Protein AF-A0A6A0GRT0-F1 (afdb_monomer_lite)

Radius of gyration: 16.0 Å; chains: 1; bounding box: 38×34×47 Å

InterPro domains:
  IPR007484 Peptidase M28 [PF04389] (3-95)
  IPR039373 Transferrin receptor protein 1/Glutamate carboxypeptidase 2-like [PTHR10404] (2-102)

Foldseek 3Di:
DPCVQFAVQLVVVLVVCVVVVVVCCVVPVDDDPADDDRDDAPPVVVPSVRVVVVCVVCVVVCVVHPPDDDDRRGVDDDDDDDDDDDDPVCVVVVVVVVVVDDPPDD

Structure (mmCIF, N/CA/C/O backbone):
data_AF-A0A6A0GRT0-F1
#
_entry.id   AF-A0A6A0GRT0-F1
#
loop_
_atom_site.group_PDB
_atom_site.id
_atom_site.type_symbol
_atom_site.label_atom_id
_atom_site.label_alt_id
_atom_site.label_comp_id
_atom_site.label_asym_id
_atom_site.label_entity_id
_atom_site.label_seq_id
_atom_site.pdbx_PDB_ins_code
_atom_site.Cartn_x
_atom_site.Cartn_y
_atom_site.Cartn_z
_atom_site.occupancy
_atom_site.B_iso_or_equiv
_atom_site.auth_seq_id
_atom_site.auth_comp_id
_atom_site.auth_asym_id
_atom_site.auth_atom_id
_atom_site.pdbx_PDB_model_num
ATOM 1 N N . MET A 1 1 ? 24.175 4.125 -10.861 1.00 48.16 1 MET A N 1
ATOM 2 C CA . MET A 1 1 ? 22.704 4.118 -11.030 1.00 48.16 1 MET A CA 1
ATOM 3 C C . MET A 1 1 ? 22.109 4.929 -9.885 1.00 48.16 1 MET A C 1
ATOM 5 O O . MET A 1 1 ? 22.604 4.777 -8.782 1.00 48.16 1 MET A O 1
ATOM 9 N N . PHE A 1 2 ? 21.136 5.815 -10.137 1.00 68.81 2 PHE A N 1
ATOM 10 C CA . PHE A 1 2 ? 20.623 6.799 -9.155 1.00 68.81 2 PHE A CA 1
ATOM 11 C C . PHE A 1 2 ? 19.299 6.389 -8.479 1.00 68.81 2 PHE A C 1
ATOM 13 O O . PHE A 1 2 ? 18.580 7.245 -7.981 1.00 68.81 2 PHE A O 1
ATOM 20 N N . GLY A 1 3 ? 18.927 5.107 -8.534 1.00 65.56 3 GLY A N 1
ATOM 21 C CA . GLY A 1 3 ? 17.694 4.611 -7.911 1.00 65.56 3 GLY A CA 1
ATOM 22 C C . GLY A 1 3 ? 16.391 5.219 -8.460 1.00 65.56 3 GLY A C 1
ATOM 23 O O . GLY A 1 3 ? 15.402 5.358 -7.747 1.00 65.56 3 GLY A O 1
ATOM 24 N N . SER A 1 4 ? 16.392 5.661 -9.725 1.00 61.06 4 SER A N 1
ATOM 25 C CA . SER A 1 4 ? 15.262 6.391 -10.328 1.00 61.06 4 SER A CA 1
ATOM 26 C C . SER A 1 4 ? 14.019 5.525 -10.543 1.00 61.06 4 SER A C 1
ATOM 28 O O . SER A 1 4 ? 12.915 6.060 -10.580 1.00 61.06 4 SER A O 1
ATOM 30 N N . VAL A 1 5 ? 14.202 4.221 -10.748 1.00 61.31 5 VAL A N 1
ATOM 31 C CA . VAL A 1 5 ? 13.106 3.251 -10.889 1.00 61.31 5 VAL A CA 1
ATOM 32 C C . VAL A 1 5 ? 12.842 2.623 -9.530 1.00 61.31 5 VAL A C 1
ATOM 34 O O . VAL A 1 5 ? 11.721 2.680 -9.042 1.00 61.31 5 VAL A O 1
ATOM 37 N N . ASP A 1 6 ? 13.900 2.134 -8.898 1.00 66.19 6 ASP A N 1
ATOM 38 C CA . ASP A 1 6 ? 13.884 1.517 -7.583 1.00 66.19 6 ASP A CA 1
ATOM 39 C C . ASP A 1 6 ? 14.761 2.336 -6.623 1.00 66.19 6 ASP A C 1
ATOM 41 O O . ASP A 1 6 ? 15.941 2.512 -6.947 1.00 66.19 6 ASP A O 1
ATOM 45 N N . PRO A 1 7 ? 14.239 2.941 -5.540 1.00 69.00 7 PRO A N 1
ATOM 46 C CA . PRO A 1 7 ? 12.831 3.001 -5.110 1.00 69.00 7 PRO A CA 1
ATOM 47 C C . PRO A 1 7 ? 12.135 4.328 -5.485 1.00 69.00 7 PRO A C 1
ATOM 49 O O . PRO A 1 7 ? 10.968 4.568 -5.161 1.00 69.00 7 PRO A O 1
ATOM 52 N N . SER A 1 8 ? 12.844 5.265 -6.137 1.00 73.62 8 SER A N 1
ATOM 53 C CA . SER A 1 8 ? 12.382 6.664 -6.245 1.00 73.62 8 SER A CA 1
ATOM 54 C C . SER A 1 8 ? 11.074 6.820 -7.024 1.00 73.62 8 SER A C 1
ATOM 56 O O . SER A 1 8 ? 10.312 7.750 -6.751 1.00 73.62 8 SER A O 1
ATOM 58 N N . SER A 1 9 ? 10.788 5.925 -7.978 1.00 78.31 9 SER A N 1
ATOM 59 C CA . SER A 1 9 ? 9.527 5.968 -8.727 1.00 78.31 9 SER A CA 1
ATOM 60 C C . SER A 1 9 ? 8.326 5.623 -7.841 1.00 78.31 9 SER A C 1
ATOM 62 O O . SER A 1 9 ? 7.301 6.303 -7.916 1.00 78.31 9 SER A O 1
ATOM 64 N N . GLY A 1 10 ? 8.462 4.627 -6.960 1.00 80.44 10 GLY A N 1
ATOM 65 C CA . GLY A 1 10 ? 7.442 4.260 -5.984 1.00 80.44 10 GLY A CA 1
ATOM 66 C C . GLY A 1 10 ? 7.204 5.365 -4.964 1.00 80.44 10 GLY A C 1
ATOM 67 O O . GLY A 1 10 ? 6.060 5.765 -4.736 1.00 80.44 10 GLY A O 1
ATOM 68 N N . THR A 1 11 ? 8.283 5.960 -4.446 1.00 82.94 11 THR A N 1
ATOM 69 C CA . THR A 1 11 ? 8.200 7.104 -3.524 1.00 82.94 11 THR A CA 1
ATOM 70 C C . THR A 1 11 ? 7.468 8.292 -4.149 1.00 82.94 11 THR A C 1
ATOM 72 O O . THR A 1 11 ? 6.578 8.863 -3.515 1.00 82.94 11 THR A O 1
ATOM 75 N N . ALA A 1 12 ? 7.773 8.642 -5.403 1.00 86.06 12 ALA A N 1
ATOM 76 C CA . ALA A 1 12 ? 7.088 9.726 -6.107 1.00 86.06 12 ALA A CA 1
ATOM 77 C C . ALA A 1 12 ? 5.578 9.461 -6.247 1.00 86.06 12 ALA A C 1
ATOM 79 O O . ALA A 1 12 ? 4.765 10.347 -5.974 1.00 86.06 12 ALA A O 1
ATOM 80 N N . VAL A 1 13 ? 5.190 8.230 -6.604 1.00 88.62 13 VAL A N 1
ATOM 81 C CA . VAL A 1 13 ? 3.777 7.829 -6.689 1.00 88.62 13 VAL A CA 1
ATOM 82 C C . VAL A 1 13 ? 3.096 7.889 -5.321 1.00 88.62 13 VAL A C 1
ATOM 84 O O . VAL A 1 13 ? 1.997 8.431 -5.214 1.00 88.62 13 VAL A O 1
ATOM 87 N N . MET A 1 14 ? 3.738 7.397 -4.258 1.00 90.94 14 MET A N 1
ATOM 88 C CA . MET A 1 14 ? 3.189 7.451 -2.900 1.00 90.94 14 MET A CA 1
ATOM 89 C C . MET A 1 14 ? 2.960 8.894 -2.428 1.00 90.94 14 MET A C 1
ATOM 91 O O . MET A 1 14 ? 1.911 9.196 -1.848 1.00 90.94 14 MET A O 1
ATOM 95 N N . MET A 1 15 ? 3.914 9.794 -2.684 1.00 91.38 15 MET A N 1
ATOM 96 C CA . MET A 1 15 ? 3.774 11.213 -2.348 1.00 91.38 15 MET A CA 1
ATOM 97 C C . MET A 1 15 ? 2.609 11.856 -3.105 1.00 91.38 15 MET A C 1
ATOM 99 O O . MET A 1 15 ? 1.821 12.587 -2.503 1.00 91.38 15 MET A O 1
ATOM 103 N N . GLU A 1 16 ? 2.452 11.549 -4.393 1.00 93.62 16 GLU A N 1
ATOM 104 C CA . GLU A 1 16 ? 1.361 12.098 -5.199 1.00 93.62 16 GLU A CA 1
ATOM 105 C C . GLU A 1 16 ? -0.008 11.559 -4.766 1.00 93.62 16 GLU A C 1
ATOM 107 O O . GLU A 1 16 ? -0.952 12.335 -4.612 1.00 93.62 16 GLU A O 1
ATOM 112 N N . ILE A 1 17 ? -0.115 10.259 -4.463 1.00 93.50 17 ILE A N 1
ATOM 113 C CA . ILE A 1 17 ? -1.330 9.670 -3.875 1.00 93.50 17 ILE A CA 1
ATOM 114 C C . ILE A 1 17 ? -1.676 10.379 -2.563 1.00 93.50 17 ILE A C 1
ATOM 116 O O . ILE A 1 17 ? -2.831 10.745 -2.348 1.00 93.50 17 ILE A O 1
ATOM 120 N N . SER A 1 18 ? -0.682 10.613 -1.701 1.00 93.06 18 SER A N 1
ATOM 121 C CA . SER A 1 18 ? -0.884 11.305 -0.422 1.00 93.06 18 SER A CA 1
ATOM 122 C C . SER A 1 18 ? -1.411 12.727 -0.633 1.00 93.06 18 SER A C 1
ATOM 124 O O . SER A 1 18 ? -2.355 13.151 0.036 1.00 93.06 18 SER A O 1
ATOM 126 N N . ARG A 1 19 ? -0.842 13.455 -1.603 1.00 95.56 19 ARG A N 1
ATOM 127 C CA . ARG A 1 19 ? -1.239 14.824 -1.956 1.00 95.56 19 ARG A CA 1
ATOM 128 C C . ARG A 1 19 ? -2.669 14.880 -2.495 1.00 95.56 19 ARG A C 1
ATOM 130 O O . ARG A 1 19 ? -3.462 15.691 -2.018 1.00 95.56 19 ARG A O 1
ATOM 137 N N . VAL A 1 20 ? -3.002 14.028 -3.467 1.00 96.25 20 VAL A N 1
ATOM 1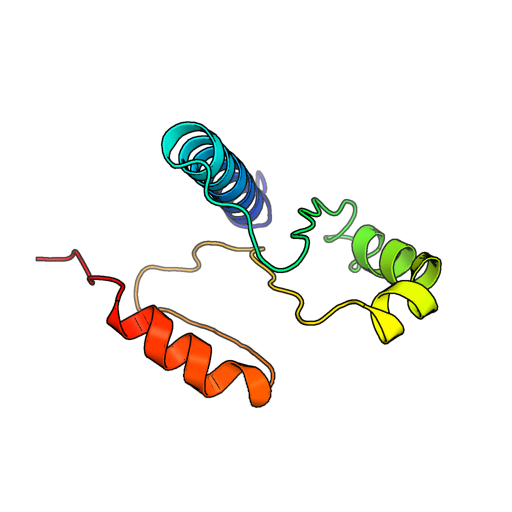38 C CA . VAL A 1 20 ? -4.329 13.988 -4.107 1.00 96.25 20 VAL A CA 1
ATOM 139 C C . VAL A 1 20 ? -5.403 13.556 -3.114 1.00 96.25 20 VAL A C 1
ATOM 141 O O . VAL A 1 20 ? -6.466 14.171 -3.064 1.00 96.25 20 VAL A O 1
ATOM 144 N N . LEU A 1 21 ? -5.122 12.550 -2.282 1.00 94.94 21 LEU A N 1
ATOM 145 C CA . LEU A 1 21 ? -6.057 12.099 -1.255 1.00 94.94 21 LEU A CA 1
ATOM 146 C C . LEU A 1 21 ? -6.386 13.224 -0.268 1.00 94.94 21 LEU A C 1
ATOM 148 O O . LEU A 1 21 ? -7.555 13.450 0.039 1.00 94.94 21 LEU A O 1
ATOM 152 N N . MET A 1 22 ? -5.371 13.955 0.200 1.00 94.75 22 MET A N 1
ATOM 153 C CA . MET A 1 22 ? -5.584 15.085 1.105 1.00 94.75 22 MET A CA 1
ATOM 154 C C . MET A 1 22 ? -6.339 16.236 0.439 1.00 94.75 22 MET A C 1
ATOM 156 O O . MET A 1 22 ? -7.218 16.819 1.071 1.00 94.75 22 MET A O 1
ATOM 160 N N . ALA A 1 23 ? -6.048 16.543 -0.828 1.00 96.81 23 ALA A N 1
ATOM 161 C CA . ALA A 1 23 ? -6.809 17.536 -1.584 1.00 96.81 23 ALA A CA 1
ATOM 162 C C . ALA A 1 23 ? -8.293 17.142 -1.685 1.00 96.81 23 ALA A C 1
ATOM 164 O O . ALA A 1 23 ? -9.162 17.934 -1.333 1.00 96.81 23 ALA A O 1
ATOM 165 N N . TYR A 1 24 ? -8.579 15.886 -2.038 1.00 96.69 24 TYR A N 1
ATOM 166 C CA . TYR A 1 24 ? -9.943 15.369 -2.139 1.00 96.69 24 TYR A CA 1
ATOM 167 C C . TYR A 1 24 ? -10.705 15.435 -0.807 1.00 96.69 24 TYR A C 1
ATOM 169 O O . TYR A 1 24 ? -11.866 15.849 -0.779 1.00 96.69 24 TYR A O 1
ATOM 177 N N . ILE A 1 25 ? -10.056 15.073 0.306 1.00 96.56 25 ILE A N 1
ATOM 178 C CA . ILE A 1 25 ? -10.629 15.189 1.659 1.00 96.56 25 ILE A CA 1
ATOM 179 C C . ILE A 1 25 ? -10.989 16.648 1.964 1.00 96.56 25 ILE A C 1
ATOM 181 O O . ILE A 1 25 ? -12.099 16.927 2.418 1.00 96.56 25 ILE A O 1
ATOM 185 N N . ASN A 1 26 ? -10.077 17.580 1.684 1.00 96.19 26 ASN A N 1
ATOM 186 C CA . ASN A 1 26 ? -10.279 19.001 1.965 1.00 96.19 26 ASN A CA 1
ATOM 187 C C . ASN A 1 26 ? -11.390 19.623 1.104 1.00 96.19 26 ASN A C 1
ATOM 189 O O . ASN A 1 26 ? -12.132 20.472 1.588 1.00 96.19 26 ASN A O 1
ATOM 193 N N . GLU A 1 27 ? -11.510 19.208 -0.158 1.00 97.62 27 GLU A N 1
ATOM 194 C CA . GLU A 1 27 ? -12.494 19.745 -1.104 1.00 97.62 27 GLU A CA 1
ATOM 195 C C . GLU A 1 27 ? -13.904 19.193 -0.876 1.00 97.62 27 GLU A C 1
ATOM 197 O O . GLU A 1 27 ? -14.887 19.921 -1.001 1.00 97.62 27 GLU A O 1
ATOM 202 N N . THR A 1 28 ? -14.021 17.904 -0.549 1.00 97.50 28 THR A N 1
ATOM 203 C CA . THR A 1 28 ? -15.323 17.217 -0.479 1.00 97.50 28 THR A CA 1
ATOM 204 C C . THR A 1 28 ? -15.847 17.032 0.942 1.00 97.50 28 THR A C 1
ATOM 206 O O . THR A 1 28 ? -17.017 16.697 1.126 1.00 97.50 28 THR A O 1
ATOM 209 N N . GLY A 1 29 ? -14.988 17.190 1.955 1.00 95.50 29 GLY A N 1
ATOM 210 C CA . GLY A 1 29 ? -15.287 16.808 3.337 1.00 95.50 29 GLY A CA 1
ATOM 211 C C . GLY A 1 29 ? -15.400 15.293 3.543 1.00 95.50 29 GLY A C 1
ATOM 212 O O . GLY A 1 29 ? -15.749 14.841 4.636 1.00 95.50 29 GLY A O 1
ATOM 213 N N . TRP A 1 30 ? -15.121 14.490 2.511 1.00 97.06 30 TRP A N 1
ATOM 214 C CA . TRP A 1 30 ? -15.077 13.040 2.626 1.00 97.06 30 TRP A CA 1
ATOM 215 C C . TRP A 1 30 ? -13.957 12.620 3.580 1.00 97.06 30 TRP A C 1
ATOM 217 O O . TRP A 1 30 ? -12.874 13.197 3.580 1.00 97.06 30 TRP A O 1
ATOM 227 N N . SER A 1 31 ? -14.194 11.571 4.369 1.00 94.25 31 SER A N 1
ATOM 228 C CA . SER A 1 31 ? -13.162 10.951 5.200 1.00 94.25 31 SER A CA 1
ATOM 229 C C . SER A 1 31 ? -13.161 9.432 5.025 1.00 94.25 31 SER A C 1
ATOM 231 O O . SER A 1 31 ? -14.222 8.819 4.842 1.00 94.25 31 SER A O 1
ATOM 233 N N . PRO A 1 32 ? -11.981 8.789 5.065 1.00 95.25 32 PRO A N 1
ATOM 234 C CA . PRO A 1 32 ? -11.898 7.353 4.892 1.00 95.25 32 PRO A CA 1
ATOM 235 C C . PRO A 1 32 ? -12.507 6.638 6.102 1.00 95.25 32 PRO A C 1
ATOM 237 O O . PRO A 1 32 ? -12.249 6.976 7.255 1.00 95.25 32 PRO A O 1
ATOM 240 N N . ARG A 1 33 ? -13.280 5.576 5.845 1.00 96.62 33 ARG A N 1
ATOM 241 C CA . ARG A 1 33 ? -13.891 4.753 6.907 1.00 96.62 33 ARG A CA 1
ATOM 242 C C . ARG A 1 33 ? -12.854 4.093 7.828 1.00 96.62 33 ARG A C 1
ATOM 244 O O . ARG A 1 33 ? -13.167 3.770 8.970 1.00 96.62 33 ARG A O 1
ATOM 251 N N . ARG A 1 34 ? -11.652 3.819 7.316 1.00 95.94 34 ARG A N 1
ATOM 252 C CA . ARG A 1 34 ? -10.520 3.256 8.065 1.00 95.94 34 ARG A CA 1
ATOM 253 C C . ARG A 1 34 ? -9.309 4.158 7.896 1.00 95.94 34 ARG A C 1
ATOM 255 O O . ARG A 1 34 ? -9.164 4.797 6.860 1.00 95.94 34 ARG A O 1
ATOM 262 N N . SER A 1 35 ? -8.435 4.171 8.894 1.00 95.56 35 SER A N 1
ATOM 263 C CA . SER A 1 35 ? -7.177 4.910 8.829 1.00 95.56 35 SER A CA 1
ATOM 264 C C . SER A 1 35 ? -6.290 4.395 7.695 1.00 95.56 35 SER A C 1
ATOM 266 O O . SER A 1 35 ? -6.190 3.187 7.478 1.00 95.56 35 SER A O 1
ATOM 268 N N . ILE A 1 36 ? -5.630 5.323 7.005 1.00 95.38 36 ILE A N 1
ATOM 269 C CA . ILE A 1 36 ? -4.610 5.049 5.992 1.00 95.38 36 ILE A CA 1
ATOM 270 C C . ILE A 1 36 ? -3.275 5.493 6.585 1.00 95.38 36 ILE A C 1
ATOM 272 O O . ILE A 1 36 ? -3.177 6.598 7.118 1.00 95.38 36 ILE A O 1
ATOM 276 N N . VAL A 1 37 ? -2.270 4.623 6.528 1.00 94.19 37 VAL A N 1
ATOM 277 C CA . VAL A 1 37 ? -0.916 4.908 7.011 1.00 94.19 37 VAL A CA 1
ATOM 278 C C . VAL A 1 37 ? 0.018 4.853 5.811 1.00 94.19 37 VAL A C 1
ATOM 280 O O . VAL A 1 37 ? 0.110 3.817 5.156 1.00 94.19 37 VAL A O 1
ATOM 283 N N . PHE A 1 38 ? 0.676 5.972 5.516 1.00 93.25 38 PHE A N 1
ATOM 284 C CA . PHE A 1 38 ? 1.727 6.040 4.504 1.00 93.25 38 PHE A CA 1
ATOM 285 C C . PHE A 1 38 ? 3.069 5.746 5.166 1.00 93.25 38 PHE A C 1
ATOM 287 O O . PHE A 1 38 ? 3.403 6.364 6.179 1.00 93.25 38 PHE A O 1
ATOM 294 N N . CYS A 1 39 ? 3.830 4.817 4.593 1.00 90.75 39 CYS A N 1
ATOM 295 C CA . CYS A 1 39 ? 5.125 4.412 5.121 1.00 90.75 39 CYS A CA 1
ATOM 296 C C . CYS A 1 39 ? 6.193 4.544 4.036 1.00 90.75 39 CYS A C 1
ATOM 298 O O . CYS A 1 39 ? 6.109 3.882 3.007 1.00 90.75 39 CYS A O 1
ATOM 300 N N . SER A 1 40 ? 7.203 5.372 4.297 1.00 89.19 40 SER A N 1
ATOM 301 C CA . SER A 1 40 ? 8.433 5.426 3.506 1.00 89.19 40 SER A CA 1
ATOM 302 C C . SER A 1 40 ? 9.507 4.668 4.270 1.00 89.19 40 SER A C 1
ATOM 304 O O . SER A 1 40 ? 9.906 5.105 5.350 1.00 89.19 40 SER A O 1
ATOM 306 N N . TRP A 1 41 ? 9.930 3.522 3.747 1.00 89.31 41 TRP A N 1
ATOM 307 C CA . TRP A 1 41 ? 10.898 2.659 4.418 1.00 89.31 41 TRP A CA 1
ATOM 308 C C . TRP A 1 41 ? 12.327 3.014 4.020 1.00 89.31 41 TRP A C 1
ATOM 310 O O . TRP A 1 41 ? 12.596 3.320 2.863 1.00 89.31 41 TRP A O 1
ATOM 320 N N . ASP A 1 42 ? 13.232 2.959 4.993 1.00 84.38 42 ASP A N 1
ATOM 321 C CA . ASP A 1 42 ? 14.672 3.073 4.772 1.00 84.38 42 ASP A CA 1
ATOM 322 C C . ASP A 1 42 ? 15.319 1.675 4.747 1.00 84.38 42 ASP A C 1
ATOM 324 O O . ASP A 1 42 ? 14.737 0.700 5.235 1.00 84.38 42 ASP A O 1
ATOM 328 N N . ALA A 1 43 ? 16.529 1.583 4.194 1.00 79.94 43 ALA A N 1
ATOM 329 C CA . ALA A 1 43 ? 17.345 0.369 4.141 1.00 79.94 43 ALA A CA 1
ATOM 330 C C . ALA A 1 43 ? 16.644 -0.863 3.519 1.00 79.94 43 ALA A C 1
ATOM 332 O O . ALA A 1 43 ? 16.899 -2.003 3.918 1.00 79.94 43 ALA A O 1
ATOM 333 N N . GLU A 1 44 ? 15.774 -0.636 2.530 1.00 74.25 44 GLU A N 1
ATOM 334 C CA . GLU A 1 44 ? 15.157 -1.687 1.704 1.00 74.25 44 GLU A CA 1
ATOM 335 C C . GLU A 1 44 ? 16.249 -2.499 0.980 1.00 74.25 44 GLU A C 1
ATOM 337 O O . GLU A 1 44 ? 16.359 -3.709 1.190 1.00 74.25 44 GLU A O 1
ATOM 342 N N . GLU A 1 45 ? 17.169 -1.795 0.315 1.00 75.38 45 GLU A N 1
ATOM 343 C CA . GLU A 1 45 ? 18.284 -2.345 -0.476 1.00 75.38 45 GLU A CA 1
ATOM 344 C C . GLU A 1 45 ? 19.267 -3.211 0.338 1.00 75.38 45 GLU A C 1
ATOM 346 O O . GLU A 1 45 ? 20.067 -3.972 -0.207 1.00 75.38 45 GLU A O 1
ATOM 351 N N . PHE A 1 46 ? 19.225 -3.105 1.670 1.00 72.06 46 PHE A N 1
ATOM 352 C CA . PHE A 1 46 ? 20.072 -3.867 2.593 1.00 72.06 46 PHE A CA 1
ATOM 353 C C . PHE A 1 46 ? 19.349 -5.070 3.214 1.00 72.06 46 PHE A C 1
ATOM 355 O O . PHE A 1 46 ? 19.843 -5.658 4.176 1.00 72.06 46 PHE A O 1
ATOM 362 N N . GLY A 1 47 ? 18.196 -5.455 2.660 1.00 77.19 47 GLY A N 1
ATOM 363 C CA . GLY A 1 47 ? 17.421 -6.614 3.097 1.00 77.19 47 GLY A CA 1
ATOM 364 C C . GLY A 1 47 ? 16.149 -6.251 3.856 1.00 77.19 47 GLY A C 1
ATOM 365 O O . GLY A 1 47 ? 15.825 -6.908 4.842 1.00 77.19 47 GLY A O 1
ATOM 366 N N . LEU A 1 48 ? 15.421 -5.227 3.398 1.00 82.19 48 LEU A N 1
ATOM 367 C CA . LEU A 1 48 ? 14.112 -4.828 3.933 1.00 82.19 48 LEU A CA 1
ATOM 368 C C . LEU A 1 48 ? 14.153 -4.404 5.408 1.00 82.19 48 LEU A C 1
ATOM 370 O O . LEU A 1 48 ? 13.177 -4.600 6.135 1.00 82.19 48 LEU A O 1
ATOM 374 N N . ILE A 1 49 ? 15.273 -3.848 5.874 1.00 87.19 49 ILE A N 1
ATOM 375 C CA . ILE A 1 49 ? 15.516 -3.646 7.309 1.00 87.19 49 ILE A CA 1
ATOM 376 C C . ILE A 1 49 ? 14.454 -2.720 7.912 1.00 87.19 49 ILE A C 1
ATOM 378 O O . ILE A 1 49 ? 13.829 -3.075 8.908 1.00 87.19 49 ILE A O 1
ATOM 382 N N . GLY A 1 50 ? 14.185 -1.566 7.294 1.00 86.62 50 GLY A N 1
ATOM 383 C CA . GLY A 1 50 ? 13.254 -0.585 7.856 1.00 86.62 50 GLY A CA 1
ATOM 384 C C . GLY A 1 50 ? 11.830 -1.120 8.030 1.00 86.62 50 GLY A C 1
ATOM 385 O O . GLY A 1 50 ? 11.235 -0.966 9.098 1.00 86.62 50 GLY A O 1
ATOM 386 N N . SER A 1 51 ? 11.284 -1.784 7.009 1.00 89.38 51 SER A N 1
ATOM 387 C CA . SER A 1 51 ? 9.940 -2.371 7.078 1.00 89.38 51 SER A CA 1
ATOM 388 C C . SER A 1 51 ? 9.892 -3.577 8.021 1.00 89.38 51 SER A C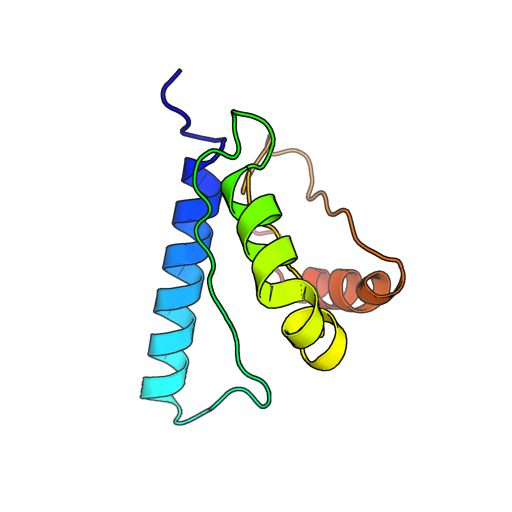 1
ATOM 390 O O . SER A 1 51 ? 8.918 -3.752 8.759 1.00 89.38 51 SER A O 1
ATOM 392 N N . THR A 1 52 ? 10.953 -4.381 8.061 1.00 90.75 52 THR A N 1
ATOM 393 C CA . THR A 1 52 ? 11.043 -5.568 8.917 1.00 90.75 52 THR A CA 1
ATOM 394 C C . THR A 1 52 ? 11.103 -5.193 10.394 1.00 90.75 52 THR A C 1
ATOM 396 O O . THR A 1 52 ? 10.294 -5.681 11.181 1.00 90.75 52 THR A O 1
ATOM 399 N N . GLU A 1 53 ? 11.974 -4.266 10.781 1.00 91.50 53 GLU A N 1
ATOM 400 C CA . GLU A 1 53 ? 12.092 -3.843 12.179 1.00 91.50 53 GLU A CA 1
ATOM 401 C C . GLU A 1 53 ? 10.819 -3.139 12.665 1.00 91.50 53 GLU A C 1
ATOM 403 O O . GLU A 1 53 ? 10.320 -3.409 13.762 1.00 91.50 53 GLU A O 1
ATOM 408 N N . TRP A 1 54 ? 10.210 -2.299 11.821 1.00 93.19 54 TRP A N 1
ATOM 409 C CA . TRP A 1 54 ? 8.958 -1.636 12.176 1.00 93.19 54 TRP A CA 1
ATOM 410 C C . TRP A 1 54 ? 7.806 -2.634 12.353 1.00 93.19 54 TRP A C 1
ATOM 412 O O . TRP A 1 54 ? 7.047 -2.554 13.323 1.00 93.19 54 TRP A O 1
ATOM 422 N N . THR A 1 55 ? 7.674 -3.609 11.449 1.00 92.19 55 THR A N 1
ATOM 423 C CA . THR A 1 55 ? 6.620 -4.631 11.559 1.00 92.19 55 THR A CA 1
ATOM 424 C C . THR A 1 55 ? 6.827 -5.553 12.754 1.00 92.19 55 THR A C 1
ATOM 426 O O . THR A 1 55 ? 5.843 -5.936 13.388 1.00 92.19 55 THR A O 1
ATOM 429 N N . GLN A 1 56 ? 8.073 -5.851 13.130 1.00 92.00 56 GLN A N 1
ATOM 430 C CA . GLN A 1 56 ? 8.374 -6.575 14.364 1.00 92.00 56 GLN A CA 1
ATOM 431 C C . GLN A 1 56 ? 7.956 -5.771 15.602 1.00 92.00 56 GLN A C 1
ATOM 433 O O . GLN A 1 56 ? 7.220 -6.288 16.452 1.00 92.00 56 GLN A O 1
ATOM 438 N N . GLN A 1 57 ? 8.346 -4.493 15.672 1.00 94.06 57 GLN A N 1
ATOM 439 C CA . GLN A 1 57 ? 8.024 -3.608 16.793 1.00 94.06 57 GLN A CA 1
ATOM 440 C C . GLN A 1 57 ? 6.508 -3.442 16.999 1.00 94.06 57 GLN A C 1
ATOM 442 O O . GLN A 1 57 ? 6.039 -3.407 18.138 1.00 94.06 57 GLN A O 1
ATOM 447 N N . PHE A 1 58 ? 5.732 -3.350 15.915 1.00 93.50 58 PHE A N 1
ATOM 448 C CA . PHE A 1 58 ? 4.279 -3.130 15.961 1.00 93.50 58 PHE A CA 1
ATOM 449 C C . PHE A 1 58 ? 3.450 -4.379 15.635 1.00 93.50 58 PHE A C 1
ATOM 451 O O . PHE A 1 58 ? 2.257 -4.272 15.340 1.00 93.50 58 PHE A O 1
ATOM 458 N N . SER A 1 59 ? 4.054 -5.566 15.709 1.00 93.69 59 SER A N 1
ATOM 459 C CA . SER A 1 59 ? 3.461 -6.842 15.280 1.00 93.69 59 SER A CA 1
ATOM 460 C C . SER A 1 59 ? 2.063 -7.092 15.848 1.00 93.69 59 SER A C 1
ATOM 462 O O . SER A 1 59 ? 1.139 -7.408 15.098 1.00 93.69 59 SER A O 1
ATOM 464 N N . LYS A 1 60 ? 1.865 -6.874 17.153 1.00 95.00 60 LYS A N 1
ATOM 465 C CA . LYS A 1 60 ? 0.558 -7.035 17.806 1.00 95.00 60 LYS A CA 1
ATOM 466 C C . LYS A 1 60 ? -0.483 -6.067 17.242 1.00 95.00 60 LYS A C 1
ATOM 468 O O . LYS A 1 60 ? -1.571 -6.471 16.849 1.00 95.00 60 LYS A O 1
ATOM 473 N N . GLN A 1 61 ? -0.139 -4.786 17.156 1.00 94.94 61 GLN A N 1
ATOM 474 C CA . GLN A 1 61 ? -1.036 -3.758 16.641 1.00 94.94 61 GLN A CA 1
ATOM 475 C C . GLN A 1 61 ? -1.402 -3.988 15.175 1.00 94.94 61 GLN A C 1
ATOM 477 O O . GLN A 1 61 ? -2.518 -3.655 14.780 1.00 94.94 61 GLN A O 1
ATOM 482 N N . LEU A 1 62 ? -0.465 -4.501 14.376 1.00 93.94 62 LEU A N 1
ATOM 483 C CA . LEU A 1 62 ? -0.692 -4.831 12.975 1.00 93.94 62 LEU A CA 1
ATOM 484 C C . LEU A 1 62 ? -1.566 -6.072 12.842 1.00 93.94 62 LEU A C 1
ATOM 486 O O . LEU A 1 62 ? -2.529 -6.035 12.086 1.00 93.94 62 LEU A O 1
ATOM 490 N N . SER A 1 63 ? -1.308 -7.114 13.631 1.00 93.75 63 SER A N 1
ATOM 491 C CA . SER A 1 63 ? -2.150 -8.312 13.663 1.00 93.75 63 SER A CA 1
ATOM 492 C C . SER A 1 63 ? -3.605 -7.983 14.008 1.00 93.75 63 SER A C 1
ATOM 494 O O . SER A 1 63 ? -4.519 -8.550 13.418 1.00 93.75 63 SER A O 1
ATOM 496 N N . ASP A 1 64 ? -3.828 -7.048 14.934 1.00 96.06 64 ASP A N 1
ATOM 497 C CA . ASP A 1 64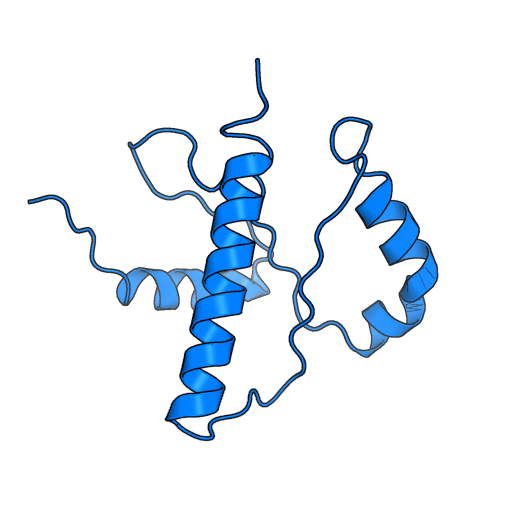 ? -5.175 -6.711 15.400 1.00 96.06 64 ASP A CA 1
ATOM 498 C C . ASP A 1 64 ? -5.897 -5.690 14.501 1.00 96.06 64 ASP A C 1
ATOM 500 O O . ASP A 1 64 ? -7.129 -5.627 14.502 1.00 96.06 64 ASP A O 1
ATOM 504 N N . ARG A 1 65 ? -5.161 -4.832 13.773 1.00 96.12 65 ARG A N 1
ATOM 505 C CA . ARG A 1 65 ? -5.741 -3.637 13.120 1.00 96.12 65 ARG A CA 1
ATOM 506 C C . ARG A 1 65 ? -5.404 -3.466 11.642 1.00 96.12 65 ARG A C 1
ATOM 508 O O . ARG A 1 65 ? -6.125 -2.737 10.959 1.00 96.12 65 ARG A O 1
ATOM 515 N N . ALA A 1 66 ? -4.329 -4.070 11.138 1.00 95.00 66 ALA A N 1
ATOM 516 C CA . ALA A 1 66 ? -3.954 -3.937 9.734 1.00 95.00 66 ALA A CA 1
ATOM 517 C C . ALA A 1 66 ? -4.867 -4.807 8.865 1.00 95.00 66 ALA A C 1
ATOM 519 O O . ALA A 1 66 ? -4.995 -6.009 9.073 1.00 95.00 66 ALA A O 1
ATOM 520 N N . VAL A 1 67 ? -5.514 -4.186 7.877 1.00 95.69 67 VAL A N 1
ATOM 521 C CA . VAL A 1 67 ? -6.445 -4.883 6.974 1.00 95.69 67 VAL A CA 1
ATOM 522 C C . VAL A 1 67 ? -5.749 -5.326 5.689 1.00 95.69 67 VAL A C 1
ATOM 524 O O . VAL A 1 67 ? -6.016 -6.412 5.184 1.00 95.69 67 VAL A O 1
ATOM 527 N N . ALA A 1 68 ? -4.868 -4.485 5.150 1.00 94.44 68 ALA A N 1
ATOM 52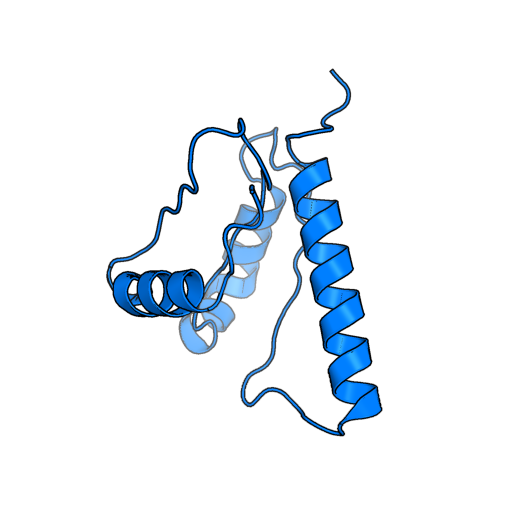8 C CA . ALA A 1 68 ? -4.088 -4.767 3.954 1.00 94.44 68 ALA A CA 1
ATOM 529 C C . ALA A 1 68 ? -2.801 -3.932 3.953 1.00 94.44 68 ALA A C 1
ATOM 531 O O . ALA A 1 68 ? -2.773 -2.836 4.515 1.00 94.44 68 ALA A O 1
ATOM 532 N N . TYR A 1 69 ? -1.769 -4.446 3.286 1.00 94.06 69 TYR A N 1
ATOM 533 C CA . TYR A 1 69 ? -0.541 -3.725 2.961 1.00 94.06 69 TYR A CA 1
ATOM 534 C C . TYR A 1 69 ? -0.431 -3.621 1.438 1.00 94.06 69 TYR A C 1
ATOM 536 O O . TYR A 1 69 ? -0.529 -4.634 0.744 1.00 94.06 69 TYR A O 1
ATOM 544 N N . LEU A 1 70 ? -0.271 -2.400 0.925 1.00 92.56 70 LEU A N 1
ATOM 545 C CA . LEU A 1 70 ? -0.090 -2.123 -0.499 1.00 92.56 70 LEU A CA 1
ATOM 546 C C . LEU A 1 70 ? 1.326 -1.593 -0.700 1.00 92.56 70 LEU A C 1
ATOM 548 O O . LEU A 1 70 ? 1.673 -0.553 -0.147 1.00 92.56 70 LEU A O 1
ATOM 552 N N . ASN A 1 71 ? 2.125 -2.31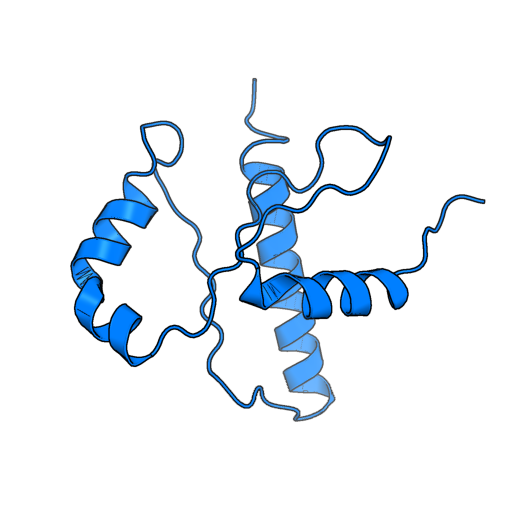4 -1.484 1.00 89.94 71 ASN A N 1
ATOM 553 C CA . ASN A 1 71 ? 3.502 -1.943 -1.782 1.00 89.94 71 ASN A CA 1
ATOM 554 C C . ASN A 1 71 ? 3.596 -1.342 -3.185 1.00 89.94 71 ASN A C 1
ATOM 556 O O . ASN A 1 71 ? 3.113 -1.955 -4.139 1.00 89.94 71 ASN A O 1
ATOM 560 N N . ILE A 1 72 ? 4.243 -0.184 -3.312 1.00 78.75 72 ILE A N 1
ATOM 561 C CA . ILE A 1 72 ? 4.598 0.419 -4.601 1.00 78.75 72 ILE A CA 1
ATOM 562 C C . ILE A 1 72 ? 6.069 0.806 -4.516 1.00 78.75 72 ILE A C 1
ATOM 564 O O . ILE A 1 72 ? 6.401 1.890 -4.054 1.00 78.75 72 ILE A O 1
ATOM 568 N N . ASP A 1 73 ? 6.926 -0.114 -4.931 1.00 73.44 73 ASP A N 1
ATOM 569 C CA . ASP A 1 73 ? 8.380 0.050 -4.870 1.00 73.44 73 ASP A CA 1
ATOM 570 C C . ASP A 1 73 ? 8.919 0.546 -6.216 1.00 73.44 73 ASP A C 1
ATOM 572 O O . ASP A 1 73 ? 9.432 1.654 -6.364 1.00 73.44 73 ASP A O 1
ATOM 576 N N . GLN A 1 74 ? 8.594 -0.209 -7.266 1.00 74.75 74 GLN A N 1
ATOM 577 C CA . GLN A 1 74 ? 8.790 0.191 -8.652 1.00 74.75 74 GLN A CA 1
ATOM 578 C C . GLN A 1 74 ? 7.432 0.476 -9.291 1.00 74.75 74 GLN A C 1
ATOM 580 O O . GLN A 1 74 ? 6.639 -0.435 -9.541 1.00 74.75 74 GLN A O 1
ATOM 585 N N . ALA A 1 75 ? 7.156 1.749 -9.574 1.00 75.69 75 ALA A N 1
ATOM 586 C CA . ALA A 1 75 ? 5.908 2.166 -10.211 1.00 75.69 75 ALA A CA 1
ATOM 587 C C . ALA A 1 75 ? 5.815 1.722 -11.682 1.00 75.69 75 ALA A C 1
ATOM 589 O O . ALA A 1 75 ? 4.719 1.580 -12.226 1.00 75.69 75 ALA A O 1
ATOM 590 N N . PHE A 1 76 ? 6.958 1.492 -12.331 1.00 76.31 76 PHE A N 1
ATOM 591 C CA . PHE A 1 76 ? 7.035 0.982 -13.693 1.00 76.31 76 PHE A CA 1
ATOM 592 C C . PHE A 1 76 ? 8.259 0.082 -13.865 1.00 76.31 76 PHE A C 1
ATOM 594 O O . PHE A 1 76 ? 9.333 0.359 -13.341 1.00 76.31 76 PHE A O 1
ATOM 601 N N . ASN A 1 77 ? 8.105 -0.981 -14.650 1.00 77.94 77 ASN A N 1
ATOM 602 C CA . ASN A 1 77 ? 9.208 -1.827 -15.096 1.00 77.94 77 ASN A CA 1
ATOM 603 C C . ASN A 1 77 ? 8.925 -2.262 -16.542 1.00 77.94 77 ASN A C 1
ATOM 605 O O . ASN A 1 77 ? 8.414 -3.350 -16.809 1.00 77.94 77 ASN A O 1
ATOM 609 N N . GLY A 1 78 ? 9.162 -1.330 -17.471 1.00 80.19 78 GLY A N 1
ATOM 610 C CA . GLY A 1 78 ? 8.766 -1.441 -18.877 1.00 80.19 78 GLY A CA 1
ATOM 611 C C . GLY A 1 78 ? 7.364 -0.892 -19.171 1.00 80.19 78 GLY A C 1
ATOM 612 O O . GLY A 1 78 ? 6.668 -0.404 -18.285 1.00 80.19 78 GLY A O 1
ATOM 613 N N . ASN A 1 79 ? 6.962 -0.955 -20.443 1.00 83.50 79 ASN A N 1
ATOM 614 C CA . ASN A 1 79 ? 5.709 -0.389 -20.966 1.00 83.50 79 ASN A CA 1
ATOM 615 C C . ASN A 1 79 ? 4.784 -1.440 -21.612 1.00 83.50 79 ASN A C 1
ATOM 617 O O . ASN A 1 79 ? 3.835 -1.082 -22.302 1.00 83.50 79 ASN A O 1
ATOM 621 N N . TYR A 1 80 ? 5.076 -2.731 -21.428 1.00 87.12 80 TYR A N 1
ATOM 622 C CA . TYR A 1 80 ? 4.370 -3.802 -22.132 1.00 87.12 80 TYR A CA 1
ATOM 623 C C . TYR A 1 80 ? 2.983 -4.091 -21.543 1.00 87.12 80 TYR A C 1
ATOM 625 O O . TYR A 1 80 ? 1.992 -4.126 -22.264 1.00 87.12 80 TYR A O 1
ATOM 633 N N . THR A 1 81 ? 2.902 -4.317 -20.230 1.00 88.50 81 THR A N 1
ATOM 634 C CA . THR A 1 81 ? 1.640 -4.622 -19.544 1.00 88.50 81 THR A CA 1
ATOM 635 C C . THR A 1 81 ? 1.724 -4.289 -18.060 1.00 88.50 81 THR A C 1
ATOM 637 O O . THR A 1 81 ? 2.804 -4.279 -17.472 1.00 88.50 81 THR A O 1
ATOM 640 N N . PHE A 1 82 ? 0.564 -4.087 -17.438 1.00 89.00 82 PHE A N 1
ATOM 641 C CA . PHE A 1 82 ? 0.430 -4.014 -15.988 1.00 89.00 82 PHE A CA 1
ATOM 642 C C . PHE A 1 82 ? 0.741 -5.369 -15.328 1.00 89.00 82 PHE A C 1
ATOM 644 O O . PHE A 1 82 ? 0.341 -6.422 -15.835 1.00 89.00 82 PHE A O 1
ATOM 651 N N . ARG A 1 83 ? 1.421 -5.338 -14.173 1.00 89.19 83 ARG A N 1
ATOM 652 C CA . ARG A 1 83 ? 1.717 -6.509 -13.336 1.00 89.19 83 ARG A CA 1
ATOM 653 C C . ARG A 1 83 ? 1.329 -6.218 -11.889 1.00 89.19 83 ARG A C 1
ATOM 655 O O . ARG A 1 83 ? 1.750 -5.216 -11.328 1.00 89.19 83 ARG A O 1
ATOM 662 N N . ALA A 1 84 ? 0.594 -7.142 -11.276 1.00 90.31 84 ALA A N 1
ATOM 663 C CA . ALA A 1 84 ? 0.292 -7.130 -9.849 1.00 90.31 84 ALA A CA 1
ATOM 664 C C . ALA A 1 84 ? 0.562 -8.508 -9.238 1.00 90.31 84 ALA A C 1
ATOM 666 O O . ALA A 1 84 ? 0.337 -9.540 -9.873 1.00 90.31 84 ALA A O 1
ATOM 667 N N . GLN A 1 85 ? 1.031 -8.519 -7.993 1.00 90.88 85 GLN A N 1
ATOM 668 C CA . GLN A 1 85 ? 1.165 -9.714 -7.167 1.00 90.88 85 GLN A CA 1
ATOM 669 C C . GLN A 1 85 ? 0.489 -9.433 -5.831 1.00 90.88 85 GLN A C 1
ATOM 671 O O . GLN A 1 85 ? 0.742 -8.403 -5.214 1.00 90.88 85 GLN A O 1
ATOM 676 N N . ALA A 1 86 ? -0.408 -10.319 -5.408 1.00 93.25 86 ALA A N 1
ATOM 677 C CA . ALA A 1 86 ? -1.176 -10.123 -4.189 1.00 93.25 86 ALA A CA 1
ATOM 678 C C . ALA A 1 86 ? -1.696 -11.450 -3.630 1.00 93.25 86 ALA A C 1
ATOM 680 O O . ALA A 1 86 ? -1.781 -12.453 -4.342 1.00 93.25 86 ALA A O 1
ATOM 681 N N . SER A 1 87 ? -2.096 -11.426 -2.356 1.00 94.88 87 SER A N 1
ATOM 682 C CA . SER A 1 87 ? -2.888 -12.499 -1.747 1.00 94.88 87 SER A CA 1
ATOM 683 C C . SER A 1 87 ? -4.180 -12.739 -2.549 1.00 94.88 87 SER A C 1
ATOM 685 O O . SER A 1 87 ? -4.774 -11.764 -3.022 1.00 94.88 87 SER A O 1
ATOM 687 N N . PRO A 1 88 ? -4.682 -13.989 -2.660 1.00 94.94 88 PRO A N 1
ATOM 688 C CA . PRO A 1 88 ? -5.948 -14.287 -3.336 1.00 94.94 88 PRO A CA 1
ATOM 689 C C . PRO A 1 88 ? -7.135 -13.446 -2.845 1.00 94.94 88 PRO A C 1
ATOM 691 O O . PRO A 1 88 ? -8.033 -13.152 -3.628 1.00 94.94 88 PRO A O 1
ATOM 694 N N . LEU A 1 89 ? -7.104 -12.997 -1.584 1.00 95.44 89 LEU A N 1
ATOM 695 C CA . LEU A 1 89 ? -8.117 -12.112 -0.994 1.00 95.44 89 LEU A CA 1
ATOM 696 C C . LEU A 1 89 ? -8.249 -10.761 -1.718 1.00 95.44 89 LEU A C 1
ATOM 698 O O . LEU A 1 89 ? -9.296 -10.127 -1.644 1.00 95.44 89 LEU A O 1
ATOM 702 N N . LEU A 1 90 ? -7.200 -10.316 -2.416 1.00 94.81 90 LEU A N 1
ATOM 703 C CA . LEU A 1 90 ? -7.173 -9.051 -3.152 1.00 94.81 90 LEU A CA 1
ATOM 704 C C . LEU A 1 90 ? -7.424 -9.229 -4.657 1.00 94.81 90 LEU A C 1
ATOM 706 O O . LEU A 1 90 ? -7.388 -8.253 -5.403 1.00 94.81 90 LEU A O 1
ATOM 710 N N . ARG A 1 91 ? -7.688 -10.453 -5.131 1.00 93.88 91 ARG A N 1
ATOM 711 C CA . ARG A 1 91 ? -7.866 -10.730 -6.563 1.00 93.88 91 ARG A CA 1
ATOM 712 C C . ARG A 1 91 ? -8.972 -9.868 -7.169 1.00 93.88 91 ARG A C 1
ATOM 714 O O . ARG A 1 91 ? -8.725 -9.131 -8.120 1.00 93.88 91 ARG A O 1
ATOM 721 N N . ASP A 1 92 ? -10.173 -9.940 -6.607 1.00 95.69 92 ASP A N 1
ATOM 722 C CA . ASP A 1 92 ? -11.348 -9.297 -7.200 1.00 95.69 92 ASP A CA 1
ATOM 723 C C . ASP A 1 92 ? -11.256 -7.772 -7.149 1.00 95.69 92 ASP A C 1
ATOM 725 O O . ASP A 1 92 ? -11.637 -7.101 -8.108 1.00 95.69 92 ASP A O 1
ATOM 729 N N . ILE A 1 93 ? -10.692 -7.209 -6.073 1.00 95.06 93 ILE A N 1
ATOM 730 C CA . ILE A 1 93 ? -10.506 -5.757 -5.969 1.00 95.06 93 ILE A CA 1
ATOM 731 C C . ILE A 1 93 ? -9.490 -5.247 -6.996 1.00 95.06 93 ILE A C 1
ATOM 733 O O . ILE A 1 93 ? -9.730 -4.207 -7.599 1.00 95.06 93 ILE A O 1
ATOM 737 N N . ILE A 1 94 ? -8.418 -6.000 -7.277 1.00 93.75 94 ILE A N 1
ATOM 738 C CA . ILE A 1 94 ? -7.456 -5.652 -8.334 1.00 93.75 94 ILE A CA 1
ATOM 739 C C . ILE A 1 94 ? -8.131 -5.706 -9.711 1.00 93.75 94 ILE A C 1
ATOM 741 O O . ILE A 1 94 ? -8.005 -4.769 -10.501 1.00 93.75 94 ILE A O 1
ATOM 745 N N . TYR A 1 95 ? -8.889 -6.766 -10.004 1.00 93.75 95 TYR A N 1
ATOM 746 C CA . TYR A 1 95 ? -9.600 -6.885 -11.281 1.00 93.75 95 TYR A CA 1
ATOM 747 C C . TYR A 1 95 ? -10.658 -5.800 -11.479 1.00 93.75 95 TYR A C 1
ATOM 749 O O . TYR A 1 95 ? -10.837 -5.320 -12.593 1.00 93.75 95 TYR A O 1
ATOM 757 N N . ASN A 1 96 ? -11.375 -5.413 -10.428 1.00 95.94 96 ASN A N 1
ATOM 758 C CA . ASN A 1 96 ? -12.383 -4.366 -10.539 1.00 95.94 96 ASN A CA 1
ATOM 759 C C . ASN A 1 96 ? -11.739 -2.981 -10.644 1.00 95.94 96 ASN A C 1
ATOM 761 O O . ASN A 1 96 ? -12.125 -2.217 -11.519 1.00 95.94 96 ASN A O 1
ATOM 765 N N . ALA A 1 97 ? -10.707 -2.688 -9.848 1.00 93.62 97 ALA A N 1
ATOM 766 C CA . ALA A 1 97 ? -9.987 -1.418 -9.933 1.00 93.62 97 ALA A CA 1
ATOM 767 C C . ALA A 1 97 ? -9.364 -1.197 -11.321 1.00 93.62 97 ALA A C 1
ATOM 769 O O . ALA A 1 97 ? -9.443 -0.102 -11.866 1.00 93.62 97 ALA A O 1
ATOM 770 N N . THR A 1 98 ? -8.795 -2.241 -11.930 1.00 93.00 98 THR A N 1
ATOM 771 C CA . THR A 1 98 ? -8.180 -2.138 -13.267 1.00 93.00 9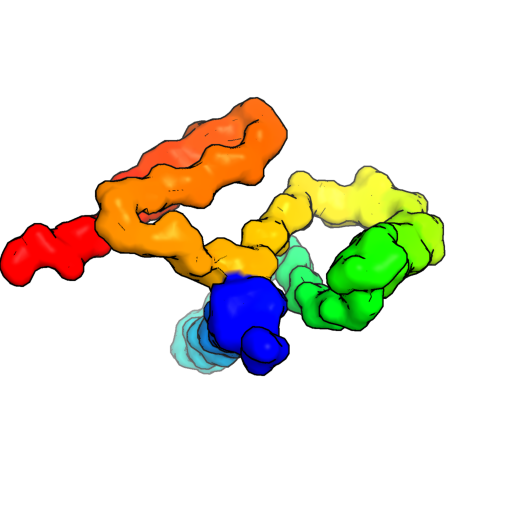8 THR A CA 1
ATOM 772 C C . THR A 1 98 ? -9.181 -1.884 -14.396 1.00 93.00 98 THR A C 1
ATOM 774 O O . THR A 1 98 ? -8.782 -1.344 -15.422 1.00 93.00 98 THR A O 1
ATOM 777 N N . LYS A 1 99 ? -10.472 -2.205 -14.224 1.00 93.94 99 LYS A N 1
ATOM 778 C CA . LYS A 1 99 ? -11.522 -1.874 -15.210 1.00 93.94 99 LYS A CA 1
ATOM 779 C C . LYS A 1 99 ? -11.869 -0.387 -15.239 1.00 93.94 99 LYS A C 1
ATOM 781 O O . LYS A 1 99 ? -12.288 0.107 -16.278 1.00 93.94 99 LYS A O 1
ATOM 786 N N . GLU A 1 100 ? -11.684 0.308 -14.120 1.00 94.31 100 GLU A N 1
ATOM 787 C CA . GLU A 1 100 ? -11.963 1.744 -13.991 1.00 94.31 100 GLU A CA 1
ATOM 788 C C . GLU A 1 100 ? -10.797 2.615 -14.491 1.00 94.31 100 GLU A C 1
ATOM 790 O O . GLU A 1 100 ? -10.930 3.828 -14.647 1.00 94.31 100 GLU A O 1
ATOM 795 N N . VAL A 1 101 ? -9.636 2.009 -14.760 1.00 91.06 101 VAL A N 1
ATOM 796 C CA . VAL A 1 101 ? -8.464 2.704 -15.293 1.00 91.06 101 VAL A CA 1
ATOM 797 C C . VAL A 1 101 ? -8.463 2.597 -16.813 1.00 91.06 101 VAL A C 1
ATOM 799 O O . VAL A 1 101 ? -8.330 1.516 -17.385 1.00 91.06 101 VAL A O 1
ATOM 802 N N . SER A 1 102 ? -8.579 3.740 -17.487 1.00 86.06 102 SER A N 1
ATOM 803 C CA . SER A 1 102 ? -8.474 3.794 -18.946 1.00 86.06 102 SER A CA 1
ATOM 804 C C . SER A 1 102 ? -7.035 3.543 -19.399 1.00 86.06 102 SER A C 1
ATOM 806 O O . SER A 1 102 ? -6.101 4.196 -18.933 1.00 86.06 102 SER A O 1
ATOM 808 N N . LEU A 1 103 ? -6.856 2.629 -20.355 1.00 74.69 103 LEU A N 1
ATOM 809 C CA . LEU A 1 103 ? -5.591 2.455 -21.067 1.00 74.69 103 LEU A CA 1
ATOM 810 C C . LEU A 1 103 ? -5.453 3.581 -22.094 1.00 74.69 103 LEU A C 1
ATOM 812 O O . LEU A 1 103 ? -5.858 3.442 -23.249 1.00 74.69 103 LEU A O 1
ATOM 816 N N . THR A 1 104 ? -4.922 4.725 -21.675 1.00 59.84 104 THR A N 1
ATOM 817 C CA . THR A 1 104 ? -4.699 5.850 -22.587 1.00 59.84 104 THR A CA 1
ATOM 818 C C . THR A 1 104 ? -3.433 5.615 -23.412 1.00 59.84 104 THR A C 1
ATOM 820 O O . THR A 1 104 ? -2.384 6.187 -23.146 1.00 59.84 104 THR A O 1
ATOM 823 N N . HIS A 1 105 ? -3.549 4.763 -24.430 1.00 55.00 105 HIS A N 1
ATOM 824 C CA . HIS A 1 105 ? -2.710 4.767 -25.627 1.00 55.00 105 HIS A CA 1
ATOM 825 C C . HIS A 1 105 ? -3.603 4.485 -26.843 1.00 55.00 105 HIS A C 1
ATOM 827 O O . HIS A 1 105 ? -3.816 3.340 -27.244 1.00 55.00 105 HIS A O 1
ATOM 833 N N . ARG A 1 106 ? -4.150 5.564 -27.405 1.00 37.44 106 ARG A N 1
ATOM 834 C CA . ARG A 1 106 ? -4.458 5.689 -28.831 1.00 37.44 106 ARG A CA 1
ATOM 835 C C . ARG A 1 106 ? -3.743 6.923 -29.347 1.00 37.44 106 ARG A C 1
ATOM 837 O O . ARG A 1 106 ? -3.711 7.911 -28.581 1.00 37.44 106 ARG A O 1
#

Secondary structure (DSSP, 8-state):
---TTTTHHHHHHHHHHHHHHHHHHHHH----SS-------S-STTTSHHHHHHHHHTHHHHHHH-------S-S-S-SS-------GGGHHHHHHHHHSS-----

Sequence (106 aa):
MFGSVDPSSGTAVMMEISRVLMAYINETGWSPRRSIVFCSWDAEEFGLIGSTEWTQQFSKQLSDRAVAYLNIDQAFNGNYTFRAQASPLLRDIIYNATKEVSLTHR

pLDDT: mean 87.12, std 11.55, range [37.44, 97.62]

Organism: Hyalella azteca (NCBI:txid294128)